Protein AF-A0A537QZP0-F1 (afdb_monomer_lite)

Sequence (59 aa):
MPREPATWSTRDRAAYHRMDAARLREMARTATCSAARKVLVNLARRYRQVANSLEKQTA

pLDDT: mean 89.37, std 11.7, range [51.31, 97.75]

Secondary structure (DSSP, 8-state):
-PPPPTT--HHHHHHHHHHHHHHHHHHHHH---HHHHHHHHHHHHHHHHHHHHHHHTT-

Structure (mmCIF, N/CA/C/O backbone):
data_AF-A0A537QZP0-F1
#
_entry.id   AF-A0A537QZP0-F1
#
loop_
_atom_site.group_PDB
_atom_site.id
_atom_site.type_symbol
_atom_site.label_atom_id
_atom_site.label_alt_id
_atom_site.label_comp_id
_atom_site.label_asym_id
_atom_site.label_entity_id
_atom_site.label_seq_id
_atom_site.pdbx_PDB_ins_code
_atom_site.Cartn_x
_atom_site.Cartn_y
_atom_site.Cartn_z
_atom_site.occupancy
_atom_site.B_iso_or_equiv
_atom_site.auth_seq_id
_atom_site.auth_comp_id
_atom_site.auth_asym_id
_atom_site.auth_atom_id
_atom_site.pdbx_PDB_model_num
ATOM 1 N N . MET A 1 1 ? 11.665 -1.097 8.456 1.00 51.31 1 MET A N 1
ATOM 2 C CA . MET A 1 1 ? 11.269 -1.532 7.100 1.00 51.31 1 MET A CA 1
ATOM 3 C C . MET A 1 1 ? 12.467 -2.232 6.484 1.00 51.31 1 MET A C 1
ATOM 5 O O . MET A 1 1 ? 13.528 -1.614 6.497 1.00 51.31 1 MET A O 1
ATOM 9 N N . PRO A 1 2 ? 12.366 -3.496 6.043 1.00 55.75 2 PRO A N 1
ATOM 10 C CA . PRO A 1 2 ? 13.467 -4.135 5.324 1.00 55.75 2 PRO A CA 1
ATOM 11 C C . PRO A 1 2 ? 13.815 -3.301 4.081 1.00 55.75 2 PRO A C 1
ATOM 13 O O . PRO A 1 2 ? 12.918 -2.810 3.395 1.00 55.75 2 PRO A O 1
ATOM 16 N N . ARG A 1 3 ? 15.113 -3.066 3.855 1.00 59.62 3 ARG A N 1
ATOM 17 C CA . ARG A 1 3 ? 15.619 -2.338 2.682 1.00 59.62 3 ARG A CA 1
ATOM 18 C C . ARG A 1 3 ? 15.297 -3.148 1.427 1.00 59.62 3 ARG A C 1
ATOM 20 O O . ARG A 1 3 ? 15.514 -4.357 1.419 1.00 59.62 3 ARG A O 1
ATOM 27 N N . GLU A 1 4 ? 14.798 -2.480 0.391 1.00 61.81 4 GLU A N 1
ATOM 28 C CA . GLU A 1 4 ? 14.558 -3.098 -0.916 1.00 61.81 4 GLU A CA 1
ATOM 29 C C . GLU A 1 4 ? 15.853 -3.757 -1.429 1.00 61.81 4 GLU A C 1
ATOM 31 O O . GLU A 1 4 ? 16.907 -3.108 -1.410 1.00 61.81 4 GLU A O 1
ATOM 36 N N . PRO A 1 5 ? 15.819 -5.029 -1.865 1.00 69.06 5 PRO A N 1
ATOM 37 C CA . PRO A 1 5 ? 16.983 -5.678 -2.453 1.00 69.06 5 PRO A CA 1
ATOM 38 C C . PRO A 1 5 ? 17.441 -4.934 -3.710 1.00 69.06 5 PRO A C 1
ATOM 40 O O . PRO A 1 5 ? 16.646 -4.673 -4.613 1.00 69.06 5 PRO A O 1
ATOM 43 N N . ALA A 1 6 ? 18.741 -4.647 -3.809 1.00 67.06 6 ALA A N 1
ATOM 44 C CA . ALA A 1 6 ? 19.323 -3.986 -4.982 1.00 67.06 6 ALA A CA 1
ATOM 45 C C . ALA A 1 6 ? 19.105 -4.771 -6.295 1.00 67.06 6 ALA A C 1
ATOM 47 O O . ALA A 1 6 ? 19.181 -4.191 -7.373 1.00 67.06 6 ALA A O 1
ATOM 48 N N . THR A 1 7 ? 18.797 -6.068 -6.200 1.00 80.31 7 THR A N 1
ATOM 49 C CA . THR A 1 7 ? 18.546 -6.983 -7.322 1.00 80.31 7 THR A CA 1
ATOM 50 C C . THR A 1 7 ? 17.158 -6.851 -7.946 1.00 80.31 7 THR A C 1
ATOM 52 O O . THR A 1 7 ? 16.912 -7.443 -8.993 1.00 80.31 7 THR A O 1
ATOM 55 N N . TRP A 1 8 ? 16.234 -6.110 -7.329 1.00 83.88 8 TRP A N 1
ATOM 56 C CA . TRP A 1 8 ? 14.870 -5.985 -7.840 1.00 83.88 8 TRP A CA 1
ATOM 57 C C . TRP A 1 8 ? 14.784 -5.032 -9.023 1.00 83.88 8 TRP A C 1
ATOM 59 O O . TRP A 1 8 ? 15.201 -3.869 -8.929 1.00 83.88 8 TRP A O 1
ATOM 69 N N . SER A 1 9 ? 14.155 -5.513 -10.099 1.00 88.12 9 SER A N 1
ATOM 70 C CA . SER A 1 9 ? 13.798 -4.688 -11.248 1.00 88.12 9 SER A CA 1
ATOM 71 C C . SER A 1 9 ? 12.768 -3.623 -10.860 1.00 88.12 9 SER A C 1
ATOM 73 O O . SER A 1 9 ? 12.062 -3.737 -9.853 1.00 88.12 9 SER A O 1
ATOM 75 N N . THR A 1 10 ? 12.626 -2.587 -11.687 1.00 87.62 10 THR A N 1
ATOM 76 C CA . THR A 1 10 ? 11.593 -1.554 -11.503 1.00 87.62 10 THR A CA 1
ATOM 77 C C . THR A 1 10 ? 10.184 -2.162 -11.449 1.00 87.62 10 THR A C 1
ATOM 79 O O . THR A 1 10 ? 9.343 -1.718 -10.663 1.00 87.62 10 THR A O 1
ATOM 82 N N . ARG A 1 11 ? 9.946 -3.247 -12.203 1.00 88.56 11 ARG A N 1
ATOM 83 C CA . ARG A 1 11 ? 8.689 -4.007 -12.189 1.00 88.56 11 ARG A CA 1
ATOM 84 C C . ARG A 1 11 ? 8.467 -4.743 -10.865 1.00 88.56 11 ARG A C 1
ATOM 86 O O . ARG A 1 11 ? 7.356 -4.692 -10.337 1.00 88.56 11 ARG A O 1
ATOM 93 N N . ASP A 1 12 ? 9.503 -5.368 -10.306 1.00 90.75 12 ASP A N 1
ATOM 94 C CA . ASP A 1 12 ? 9.421 -6.057 -9.008 1.00 90.75 12 ASP A CA 1
ATOM 95 C C . ASP A 1 12 ? 9.112 -5.069 -7.881 1.00 90.75 12 ASP A C 1
ATOM 97 O O . ASP A 1 12 ? 8.235 -5.312 -7.051 1.00 90.75 12 ASP A O 1
ATOM 101 N N . ARG A 1 13 ? 9.755 -3.894 -7.903 1.00 89.94 13 ARG A N 1
ATOM 102 C CA . ARG A 1 13 ? 9.483 -2.813 -6.942 1.00 89.94 13 ARG A CA 1
ATOM 103 C C . ARG A 1 13 ? 8.050 -2.302 -7.059 1.00 89.94 13 ARG A C 1
ATOM 105 O O . ARG A 1 13 ? 7.360 -2.155 -6.050 1.00 89.94 13 ARG A O 1
ATOM 112 N N . ALA A 1 14 ? 7.557 -2.085 -8.280 1.00 92.12 14 ALA A N 1
ATOM 113 C CA . ALA A 1 14 ? 6.172 -1.674 -8.499 1.00 92.12 14 ALA A CA 1
ATOM 114 C C . ALA A 1 14 ? 5.168 -2.716 -7.968 1.00 92.12 14 ALA A C 1
ATOM 116 O O . ALA A 1 14 ? 4.202 -2.359 -7.286 1.00 92.12 14 ALA A O 1
ATOM 117 N N . ALA A 1 15 ? 5.409 -4.006 -8.228 1.00 92.81 15 ALA A N 1
ATOM 118 C CA . ALA A 1 15 ? 4.585 -5.099 -7.714 1.00 92.81 15 ALA A CA 1
ATOM 119 C C . ALA A 1 15 ? 4.604 -5.156 -6.177 1.00 92.81 15 ALA A C 1
ATOM 121 O O . ALA A 1 15 ? 3.549 -5.268 -5.546 1.00 92.81 15 ALA A O 1
ATOM 122 N N . TYR A 1 16 ? 5.778 -4.989 -5.570 1.00 92.94 16 TYR A N 1
ATOM 123 C CA . TYR A 1 16 ? 5.933 -4.955 -4.121 1.00 92.94 16 TYR A CA 1
ATOM 124 C C . TYR A 1 16 ? 5.138 -3.812 -3.477 1.00 92.94 16 TYR A C 1
ATOM 126 O O . TYR A 1 16 ? 4.335 -4.042 -2.570 1.00 92.94 16 TYR A O 1
ATOM 134 N N . HIS A 1 17 ? 5.257 -2.584 -3.992 1.00 93.06 17 HIS A N 1
ATOM 135 C CA . HIS A 1 17 ? 4.489 -1.457 -3.458 1.00 93.06 17 HIS A CA 1
ATOM 136 C C . HIS A 1 17 ? 2.974 -1.630 -3.632 1.00 93.06 17 HIS A C 1
ATOM 138 O O . HIS A 1 17 ? 2.199 -1.170 -2.789 1.00 93.06 17 HIS A O 1
ATOM 144 N N . ARG A 1 18 ? 2.511 -2.321 -4.683 1.00 94.94 18 ARG A N 1
ATOM 145 C CA . ARG A 1 18 ? 1.088 -2.679 -4.810 1.00 94.94 18 ARG A CA 1
ATOM 146 C C . ARG A 1 18 ? 0.634 -3.655 -3.741 1.00 94.94 18 ARG A C 1
ATOM 148 O O . ARG A 1 18 ? -0.464 -3.480 -3.211 1.00 94.94 18 ARG A O 1
ATOM 155 N N . MET A 1 19 ? 1.457 -4.652 -3.432 1.00 96.19 19 MET A N 1
ATOM 156 C CA . MET A 1 19 ? 1.175 -5.612 -2.371 1.00 96.19 19 MET A CA 1
ATOM 157 C C . MET A 1 19 ? 1.080 -4.906 -1.014 1.00 96.19 19 MET A C 1
ATOM 159 O O . MET A 1 19 ? 0.097 -5.099 -0.298 1.00 96.19 19 MET A O 1
ATOM 163 N N . ASP A 1 20 ? 2.017 -4.009 -0.698 1.00 95.75 20 ASP A N 1
ATOM 164 C CA . ASP A 1 20 ? 1.960 -3.204 0.529 1.00 95.75 20 ASP A CA 1
ATOM 165 C C . ASP A 1 20 ? 0.714 -2.309 0.566 1.00 95.75 20 ASP A C 1
ATOM 167 O O . ASP A 1 20 ? 0.010 -2.252 1.577 1.00 95.75 20 ASP A O 1
ATOM 171 N N . ALA A 1 21 ? 0.352 -1.678 -0.554 1.00 96.38 21 ALA A N 1
ATOM 172 C CA . ALA A 1 21 ? -0.879 -0.900 -0.641 1.00 96.38 21 ALA A CA 1
ATOM 173 C C . ALA A 1 21 ? -2.152 -1.742 -0.436 1.00 96.38 21 ALA A C 1
ATOM 175 O O . ALA A 1 21 ? -3.154 -1.228 0.071 1.00 96.38 21 ALA A O 1
ATOM 176 N N . ALA A 1 22 ? -2.158 -3.007 -0.861 1.00 96.75 22 ALA A N 1
ATOM 177 C CA . ALA A 1 22 ? -3.266 -3.928 -0.626 1.00 96.75 22 ALA A CA 1
ATOM 178 C C . ALA A 1 22 ? -3.331 -4.346 0.850 1.00 96.75 22 ALA A C 1
ATOM 180 O O . ALA A 1 22 ? -4.392 -4.233 1.464 1.00 96.75 22 ALA A O 1
ATOM 181 N N . ARG A 1 23 ? -2.189 -4.711 1.447 1.00 96.50 23 ARG A N 1
ATOM 182 C CA . ARG A 1 23 ? -2.074 -5.065 2.870 1.00 96.50 23 ARG A CA 1
ATOM 183 C C . ARG A 1 23 ? -2.555 -3.933 3.777 1.00 96.50 23 ARG A C 1
ATOM 185 O O . ARG A 1 23 ? -3.357 -4.159 4.676 1.00 96.50 23 ARG A O 1
ATOM 192 N N . LEU A 1 24 ? -2.138 -2.699 3.498 1.00 96.88 24 LEU A N 1
ATOM 193 C CA . LEU A 1 24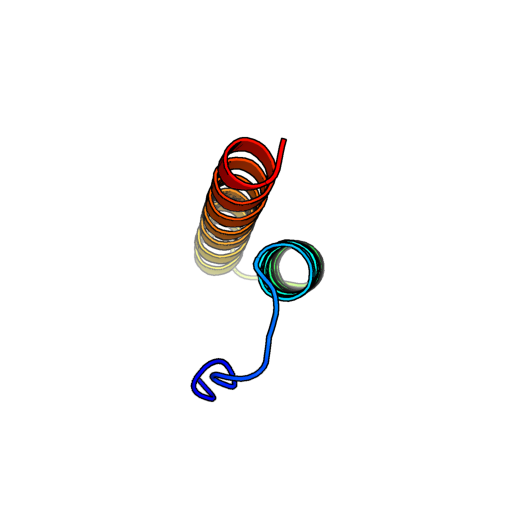 ? -2.557 -1.519 4.259 1.00 96.88 24 LEU A CA 1
ATOM 194 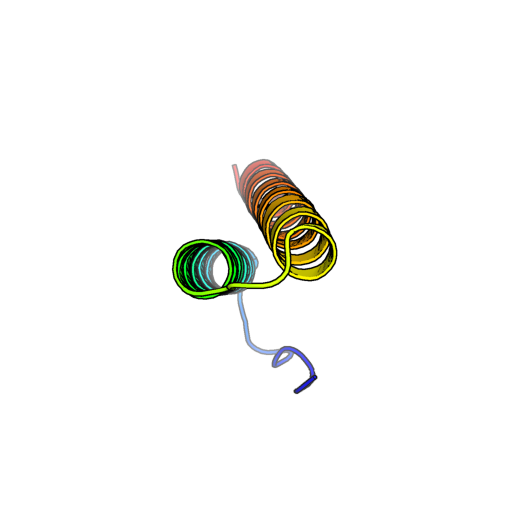C C . LEU A 1 24 ? -4.062 -1.245 4.145 1.00 96.88 24 LEU A C 1
ATOM 196 O O . LEU A 1 24 ? -4.684 -0.829 5.122 1.00 96.88 24 LEU A O 1
ATOM 200 N N . ARG A 1 25 ? -4.672 -1.500 2.979 1.00 95.81 25 ARG A N 1
ATOM 201 C CA . ARG A 1 25 ? -6.136 -1.425 2.836 1.00 95.81 25 ARG A CA 1
ATOM 202 C C . ARG A 1 25 ? -6.845 -2.497 3.648 1.00 95.81 25 ARG A C 1
ATOM 204 O O . ARG A 1 25 ? -7.900 -2.206 4.199 1.00 95.81 25 ARG A O 1
ATOM 211 N N . GLU A 1 26 ? -6.293 -3.702 3.718 1.00 96.50 26 GLU A N 1
ATOM 212 C CA . GLU A 1 26 ? -6.862 -4.768 4.542 1.00 96.50 26 GLU A CA 1
ATOM 213 C C . GLU A 1 26 ? -6.815 -4.402 6.025 1.00 96.50 26 GLU A C 1
ATOM 215 O O . GLU A 1 26 ? -7.840 -4.410 6.698 1.00 96.50 26 GLU A O 1
ATOM 220 N N . MET A 1 27 ? -5.660 -3.935 6.504 1.00 95.62 27 MET A N 1
ATOM 221 C CA . MET A 1 27 ? -5.521 -3.434 7.874 1.00 95.62 27 MET A CA 1
ATOM 222 C C . MET A 1 27 ? -6.485 -2.277 8.164 1.00 95.62 27 MET A C 1
ATOM 224 O O . MET A 1 27 ? -7.039 -2.182 9.253 1.00 95.62 27 MET A O 1
ATOM 228 N N . ALA A 1 28 ? -6.717 -1.389 7.193 1.00 95.56 28 ALA A N 1
ATOM 229 C CA . ALA A 1 28 ? -7.676 -0.301 7.355 1.00 95.56 28 ALA A CA 1
ATOM 230 C C . ALA A 1 28 ? -9.122 -0.802 7.510 1.00 95.56 28 ALA A C 1
ATOM 232 O O . ALA A 1 28 ? -9.902 -0.170 8.225 1.00 95.56 28 ALA A O 1
ATOM 233 N N . ARG A 1 29 ? -9.487 -1.915 6.853 1.00 94.56 29 ARG A N 1
ATOM 234 C CA . ARG A 1 29 ? -10.824 -2.520 6.969 1.00 94.56 29 ARG A CA 1
ATOM 235 C C . ARG A 1 29 ? -11.073 -3.079 8.364 1.00 94.56 29 ARG A C 1
ATOM 237 O O . ARG A 1 29 ? -12.168 -2.900 8.884 1.00 94.56 29 ARG A O 1
ATOM 244 N N . THR A 1 30 ? -10.065 -3.695 8.975 1.00 94.56 30 THR A N 1
ATOM 245 C CA . THR A 1 30 ? -10.181 -4.285 10.317 1.00 94.56 30 THR A CA 1
ATOM 246 C C . THR A 1 30 ? -9.898 -3.290 11.447 1.00 94.56 30 THR A C 1
ATOM 248 O O . THR A 1 30 ? -10.180 -3.576 12.608 1.00 94.56 30 THR A O 1
ATOM 251 N N . ALA A 1 31 ? -9.379 -2.096 11.137 1.00 93.88 31 ALA A N 1
ATOM 252 C CA . ALA A 1 31 ? -9.095 -1.069 12.132 1.00 93.88 31 ALA A CA 1
ATOM 253 C C . ALA A 1 31 ? -10.380 -0.497 12.755 1.00 93.88 31 ALA A C 1
ATOM 255 O O . ALA A 1 31 ? -11.215 0.108 12.073 1.00 93.88 31 ALA A O 1
ATOM 256 N N . THR A 1 32 ? -10.494 -0.609 14.078 1.00 92.94 32 THR A N 1
ATOM 257 C CA . THR A 1 32 ? -11.587 -0.039 14.883 1.00 92.94 32 THR A CA 1
ATOM 258 C C . THR A 1 32 ? -11.419 1.468 15.103 1.00 92.94 32 THR A C 1
ATOM 260 O O . THR A 1 32 ? -12.396 2.214 15.091 1.00 92.94 32 THR A O 1
ATOM 263 N N . CYS A 1 33 ? -10.177 1.946 15.221 1.00 95.88 33 CYS A N 1
ATOM 264 C CA . CYS A 1 33 ? -9.858 3.363 15.386 1.00 95.88 33 CYS A CA 1
ATOM 265 C C . CYS A 1 33 ? -9.955 4.136 14.057 1.00 95.88 33 CYS A C 1
ATOM 267 O O . CYS A 1 33 ? -9.255 3.841 13.083 1.00 95.88 33 CYS A O 1
ATOM 269 N N . SER A 1 34 ? -10.786 5.184 14.030 1.00 93.88 34 SER A N 1
ATOM 270 C CA . SER A 1 34 ? -11.022 6.014 12.840 1.00 93.88 34 SER A CA 1
ATOM 271 C C . SER A 1 34 ? -9.775 6.783 12.383 1.00 93.88 34 SER A C 1
ATOM 273 O O . SER A 1 34 ? -9.534 6.906 11.178 1.00 93.88 34 SER A O 1
ATOM 275 N N . ALA A 1 35 ? -8.946 7.254 13.321 1.00 95.75 35 ALA A N 1
ATOM 276 C CA . ALA A 1 35 ? -7.683 7.921 13.015 1.00 95.75 35 ALA A CA 1
ATOM 277 C C . ALA A 1 35 ? -6.683 6.948 12.372 1.00 95.75 35 ALA A C 1
ATOM 279 O O . ALA A 1 35 ? -6.137 7.241 11.307 1.00 95.75 35 ALA A O 1
ATOM 280 N N . ALA A 1 36 ? -6.525 5.751 12.948 1.00 94.31 36 ALA A N 1
ATOM 281 C CA . ALA A 1 36 ? -5.668 4.704 12.392 1.00 94.31 36 ALA A CA 1
ATOM 282 C C . ALA A 1 36 ? -6.126 4.288 10.985 1.00 94.31 36 ALA A C 1
ATOM 284 O O . ALA A 1 36 ? -5.314 4.218 10.062 1.00 94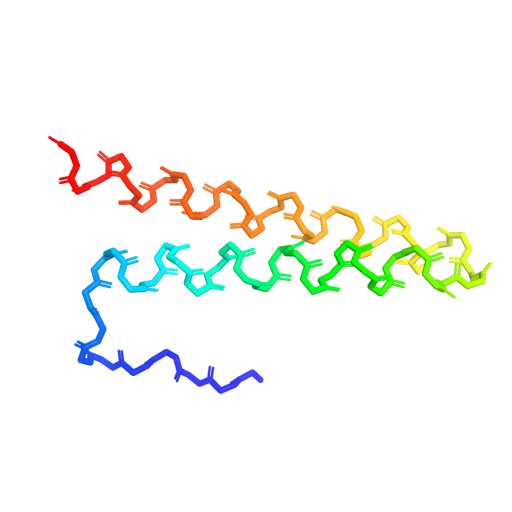.31 36 ALA A O 1
ATOM 285 N N . ARG A 1 37 ? -7.439 4.116 10.779 1.00 96.75 37 ARG A N 1
ATOM 286 C CA . ARG A 1 37 ? -8.020 3.823 9.461 1.00 96.75 37 ARG A CA 1
ATOM 287 C C . ARG A 1 37 ? -7.650 4.881 8.422 1.00 96.75 37 ARG A C 1
ATOM 289 O O . ARG A 1 37 ? -7.214 4.527 7.328 1.00 96.75 37 ARG A O 1
ATOM 296 N N . LYS A 1 38 ? -7.784 6.174 8.746 1.00 96.94 38 LYS A N 1
ATOM 297 C CA . LYS A 1 38 ? -7.412 7.270 7.829 1.00 96.94 38 LYS A CA 1
ATOM 298 C C . LYS A 1 38 ? -5.928 7.228 7.466 1.00 96.94 38 LYS A C 1
ATOM 300 O O . LYS A 1 38 ? -5.592 7.369 6.290 1.00 96.94 38 LYS A O 1
ATOM 305 N N . VAL A 1 39 ? -5.054 7.000 8.446 1.00 97.38 39 VAL A N 1
ATOM 306 C CA . VAL A 1 39 ? -3.604 6.888 8.220 1.00 97.38 39 VAL A CA 1
ATOM 307 C C . VAL A 1 39 ? -3.287 5.715 7.291 1.00 97.38 39 VAL A C 1
ATOM 309 O O . VAL A 1 39 ? -2.595 5.906 6.293 1.00 97.38 39 VAL A O 1
ATOM 312 N N . LEU A 1 40 ? -3.853 4.534 7.551 1.00 97.19 40 LEU A N 1
ATOM 313 C CA . LEU A 1 40 ? -3.642 3.332 6.738 1.00 97.19 40 LEU A CA 1
ATOM 314 C C . LEU A 1 40 ? -4.137 3.511 5.295 1.00 97.19 40 LEU A C 1
ATOM 316 O O . LEU A 1 40 ? -3.428 3.165 4.350 1.00 97.19 40 LEU A O 1
ATOM 320 N N . VAL A 1 41 ? -5.315 4.117 5.102 1.00 97.19 41 VAL A N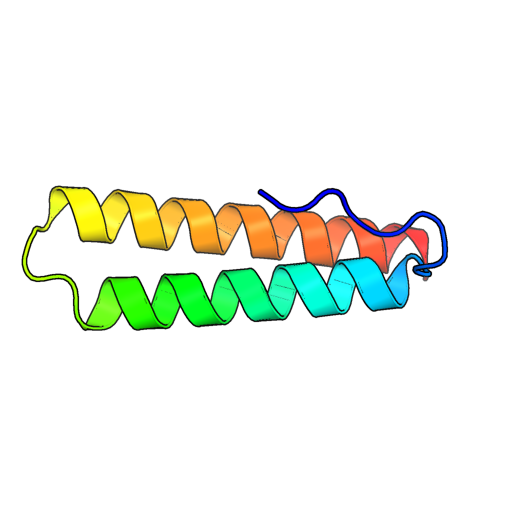 1
ATOM 321 C CA . VAL A 1 41 ? -5.851 4.418 3.762 1.00 97.19 41 VAL A CA 1
ATOM 322 C C . VAL A 1 41 ? -4.961 5.409 3.014 1.00 97.19 41 VAL A C 1
ATOM 324 O O . VAL A 1 41 ? -4.680 5.210 1.829 1.00 97.19 41 VAL A O 1
ATOM 327 N N . ASN A 1 42 ? -4.499 6.467 3.682 1.00 97.75 42 ASN A N 1
ATOM 328 C CA . ASN A 1 42 ? -3.602 7.445 3.069 1.00 97.75 42 ASN A CA 1
ATOM 329 C C . ASN A 1 42 ? -2.256 6.821 2.697 1.00 97.75 42 ASN A C 1
ATOM 331 O O . ASN A 1 42 ? -1.751 7.066 1.600 1.00 97.75 42 ASN A O 1
ATOM 335 N N . LEU A 1 43 ? -1.707 5.967 3.559 1.00 97.12 43 LEU A N 1
ATOM 336 C CA . LEU A 1 43 ? -0.470 5.254 3.275 1.00 97.12 43 LEU A CA 1
ATOM 337 C C . LEU A 1 43 ? -0.651 4.311 2.078 1.00 97.12 43 LEU A C 1
ATOM 339 O O . LEU A 1 43 ? 0.119 4.379 1.124 1.00 97.12 43 LEU A O 1
ATOM 343 N N . ALA A 1 44 ? -1.737 3.536 2.037 1.00 97.25 44 ALA A N 1
ATOM 344 C CA . ALA A 1 44 ? -2.062 2.675 0.900 1.00 97.25 44 ALA A CA 1
ATOM 345 C C . ALA A 1 44 ? -2.176 3.441 -0.432 1.00 97.25 44 ALA A C 1
ATO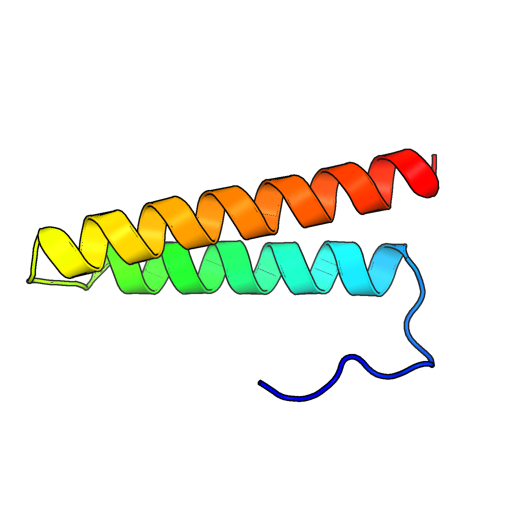M 347 O O . ALA A 1 44 ? -1.811 2.922 -1.491 1.00 97.25 44 ALA A O 1
ATOM 348 N N . ARG A 1 45 ? -2.690 4.679 -0.410 1.00 97.38 45 ARG A N 1
ATOM 349 C CA . ARG A 1 45 ? -2.727 5.545 -1.601 1.00 97.38 45 ARG A CA 1
ATOM 350 C C . ARG A 1 45 ? -1.326 5.953 -2.046 1.00 97.38 45 ARG A C 1
ATOM 352 O O . ARG A 1 45 ? -1.040 5.836 -3.234 1.00 97.38 45 ARG A O 1
ATOM 359 N N . ARG A 1 46 ? -0.458 6.363 -1.117 1.00 97.19 46 ARG A N 1
ATOM 360 C CA . ARG A 1 46 ? 0.934 6.738 -1.424 1.00 97.19 46 ARG A CA 1
ATOM 361 C C . ARG A 1 46 ? 1.709 5.579 -2.045 1.00 97.19 46 ARG A C 1
ATOM 363 O O . ARG A 1 46 ? 2.318 5.758 -3.091 1.00 97.19 46 ARG A O 1
ATOM 370 N N . TYR A 1 47 ? 1.606 4.377 -1.482 1.00 94.88 47 TYR A N 1
ATOM 371 C CA . TYR A 1 47 ? 2.257 3.191 -2.051 1.00 94.88 47 TYR A CA 1
ATOM 372 C C . TYR A 1 47 ? 1.755 2.864 -3.467 1.00 94.88 47 TYR A C 1
ATOM 374 O O . TYR A 1 47 ? 2.555 2.552 -4.345 1.00 94.88 47 TYR A O 1
ATOM 382 N N . ARG A 1 48 ? 0.450 3.019 -3.745 1.00 95.19 48 ARG A N 1
ATOM 383 C CA . ARG A 1 48 ? -0.062 2.902 -5.126 1.00 95.19 48 ARG A CA 1
ATOM 384 C C . ARG A 1 48 ? 0.508 3.967 -6.062 1.00 95.19 48 ARG A C 1
ATOM 386 O O . ARG A 1 48 ? 0.797 3.647 -7.207 1.00 95.19 48 ARG A O 1
ATOM 393 N N . GLN A 1 49 ? 0.644 5.211 -5.607 1.00 95.81 49 GLN A N 1
ATOM 394 C CA . GLN A 1 49 ? 1.233 6.277 -6.422 1.00 95.81 49 GLN A CA 1
ATOM 395 C C . GLN A 1 49 ? 2.689 5.965 -6.769 1.00 95.81 49 GLN A C 1
ATOM 397 O O . GLN A 1 49 ? 3.059 6.087 -7.930 1.00 95.81 49 GLN A O 1
ATOM 402 N N . VAL A 1 50 ? 3.477 5.488 -5.801 1.00 94.38 50 VAL A N 1
ATOM 403 C CA . VAL A 1 50 ? 4.861 5.052 -6.040 1.00 94.38 50 VAL A CA 1
ATOM 404 C C . VAL A 1 50 ? 4.902 3.917 -7.063 1.00 94.38 50 VAL A C 1
ATOM 406 O O . VAL A 1 50 ? 5.624 4.026 -8.048 1.00 94.38 50 VAL A O 1
ATOM 409 N N . ALA A 1 51 ? 4.073 2.880 -6.897 1.00 93.62 51 ALA A N 1
ATOM 410 C CA . ALA A 1 51 ? 3.996 1.780 -7.858 1.00 93.62 51 ALA A CA 1
ATOM 411 C C . ALA A 1 51 ? 3.680 2.265 -9.282 1.00 93.62 51 ALA A C 1
ATOM 413 O O . ALA A 1 51 ? 4.349 1.871 -10.232 1.00 93.62 51 ALA A O 1
ATOM 414 N N . ASN A 1 52 ? 2.700 3.160 -9.425 1.00 93.62 52 ASN A N 1
ATOM 415 C CA . ASN A 1 52 ? 2.323 3.716 -10.723 1.00 93.62 52 ASN A CA 1
ATOM 416 C C . ASN A 1 52 ? 3.447 4.568 -11.336 1.00 93.62 52 ASN A C 1
ATOM 418 O O . ASN A 1 52 ? 3.643 4.544 -12.547 1.00 93.62 52 ASN A O 1
ATOM 422 N N . SER A 1 53 ? 4.181 5.332 -10.524 1.00 94.19 53 SER A N 1
ATOM 423 C CA . SER A 1 53 ? 5.329 6.114 -10.995 1.00 94.19 53 SER A CA 1
ATOM 424 C C . SER A 1 53 ? 6.473 5.225 -11.476 1.00 94.19 53 SER A C 1
ATOM 426 O O . SER A 1 53 ? 7.125 5.571 -12.455 1.00 94.19 53 SER A O 1
ATOM 428 N N . LEU A 1 54 ? 6.707 4.088 -10.818 1.00 91.06 54 LEU A N 1
ATOM 429 C CA . LEU A 1 54 ? 7.719 3.111 -11.230 1.00 91.06 54 LEU A CA 1
ATOM 430 C C . LEU A 1 54 ? 7.343 2.428 -12.549 1.00 91.06 54 LEU A C 1
ATOM 432 O O . LEU A 1 54 ? 8.183 2.283 -13.432 1.00 91.06 54 LEU A O 1
ATOM 436 N N . GLU A 1 55 ? 6.074 2.067 -12.734 1.00 88.75 55 GLU A N 1
ATOM 437 C CA . GLU A 1 55 ? 5.620 1.505 -14.011 1.00 88.75 55 GLU A CA 1
ATOM 438 C C . GLU A 1 55 ? 5.762 2.478 -15.171 1.00 88.75 55 GLU A C 1
ATOM 440 O O . GLU A 1 55 ? 6.213 2.078 -16.237 1.00 88.75 55 GLU A O 1
ATOM 445 N N . LYS A 1 56 ? 5.443 3.759 -14.956 1.00 88.81 56 LYS A N 1
ATOM 446 C CA . LYS A 1 56 ? 5.637 4.800 -15.973 1.00 88.81 56 LYS A CA 1
ATOM 447 C C . LYS A 1 56 ? 7.098 4.987 -16.381 1.00 88.81 56 LYS A C 1
ATOM 449 O O . LYS A 1 56 ? 7.342 5.465 -17.473 1.00 88.81 56 LYS A O 1
ATOM 454 N N . GLN A 1 57 ? 8.051 4.645 -15.515 1.00 81.19 57 GLN A N 1
ATOM 455 C CA . GLN A 1 57 ? 9.483 4.666 -15.843 1.00 81.19 57 GLN A CA 1
ATOM 456 C C . GLN A 1 57 ? 9.933 3.414 -16.608 1.00 81.19 57 GLN A C 1
ATOM 458 O O . GLN A 1 57 ? 11.048 3.381 -17.114 1.00 81.19 57 GLN A O 1
ATOM 463 N N . THR A 1 58 ? 9.099 2.369 -16.637 1.00 72.50 58 THR A N 1
ATOM 464 C CA . THR A 1 58 ? 9.395 1.081 -17.284 1.00 72.50 58 THR A CA 1
ATOM 465 C C . THR A 1 58 ? 8.675 0.927 -18.634 1.00 72.50 58 THR A C 1
ATOM 467 O O . THR A 1 58 ? 8.988 -0.006 -19.369 1.00 72.50 58 THR A O 1
ATOM 470 N N . ALA A 1 59 ? 7.697 1.793 -18.930 1.00 59.25 59 ALA A N 1
ATOM 471 C CA . ALA A 1 59 ? 6.918 1.829 -20.171 1.00 59.25 59 ALA A CA 1
ATOM 472 C C . ALA A 1 59 ? 7.579 2.737 -21.213 1.00 59.25 59 ALA A C 1
ATOM 474 O O . ALA A 1 59 ? 7.542 2.356 -22.403 1.00 59.25 59 ALA A O 1
#

Radius of gyration: 12.8 Å; chains: 1; bounding box: 31×15×36 Å

Foldseek 3Di:
DPDDPPPDDLLNQLVVLQVQLVVLQVVL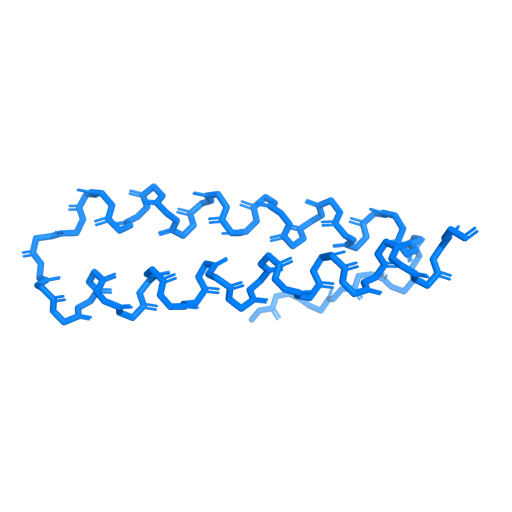VVDPDPVSNVVSNVSSVVSNVSSVVSVVVVD